Protein AF-A0A661A4P3-F1 (afdb_monomer)

Structure (mmCIF, N/CA/C/O backbone):
data_AF-A0A661A4P3-F1
#
_entry.id   AF-A0A661A4P3-F1
#
loop_
_atom_site.group_PDB
_atom_site.id
_atom_site.type_symbol
_atom_site.label_atom_id
_atom_site.label_alt_id
_atom_site.label_comp_id
_atom_site.label_asym_id
_atom_site.label_entity_id
_atom_site.label_seq_id
_atom_site.pdbx_PDB_ins_code
_atom_site.Cartn_x
_atom_site.Cartn_y
_atom_site.Cartn_z
_atom_site.occupancy
_atom_site.B_iso_or_equiv
_atom_site.auth_seq_id
_atom_site.auth_comp_id
_atom_site.auth_asym_id
_atom_site.auth_atom_id
_atom_site.pdbx_PDB_model_num
ATOM 1 N N . MET A 1 1 ? 0.654 22.090 -1.480 1.00 50.59 1 MET A N 1
ATOM 2 C CA . MET A 1 1 ? -0.252 22.386 -0.350 1.00 50.59 1 MET A CA 1
ATOM 3 C C . MET A 1 1 ? 0.628 22.509 0.884 1.00 50.59 1 MET A C 1
ATOM 5 O O . MET A 1 1 ? 1.514 21.680 1.032 1.00 50.59 1 MET A O 1
ATOM 9 N N . SER A 1 2 ? 0.531 23.585 1.665 1.00 61.75 2 SER A N 1
ATOM 10 C CA . SER A 1 2 ? 1.400 23.771 2.837 1.00 61.75 2 SER A CA 1
ATOM 11 C C . SER A 1 2 ? 0.946 22.852 3.976 1.00 61.75 2 SER A C 1
ATOM 13 O O . SER A 1 2 ? -0.252 22.670 4.164 1.00 61.75 2 SER A O 1
ATOM 15 N N . VAL A 1 3 ? 1.883 22.314 4.765 1.00 56.25 3 VAL A N 1
ATOM 16 C CA . VAL A 1 3 ? 1.600 21.466 5.947 1.00 56.25 3 VAL A CA 1
ATOM 17 C C . VAL A 1 3 ? 0.578 22.121 6.888 1.00 56.25 3 VAL A C 1
ATOM 19 O O . VAL A 1 3 ? -0.266 21.448 7.473 1.00 56.25 3 VAL A O 1
ATOM 22 N N . ALA A 1 4 ? 0.601 23.453 6.973 1.00 60.22 4 ALA A N 1
ATOM 23 C CA . ALA A 1 4 ? -0.368 24.247 7.719 1.00 60.22 4 ALA A CA 1
ATOM 24 C C . ALA A 1 4 ? -1.813 24.094 7.205 1.00 60.22 4 ALA A C 1
ATOM 26 O O . ALA A 1 4 ? -2.737 24.036 8.011 1.00 60.22 4 ALA A O 1
ATOM 27 N N . LEU A 1 5 ? -2.020 23.991 5.888 1.00 65.38 5 LEU A N 1
ATOM 28 C CA . LEU A 1 5 ? -3.342 23.778 5.298 1.00 65.38 5 LEU A CA 1
ATOM 29 C C . LEU A 1 5 ? -3.861 22.372 5.620 1.00 65.38 5 LEU A C 1
ATOM 31 O O . LEU A 1 5 ? -5.019 22.212 5.993 1.00 65.38 5 LEU A O 1
ATOM 35 N N . SER A 1 6 ? -2.988 21.367 5.542 1.00 57.44 6 SER A N 1
ATOM 36 C CA . SER A 1 6 ? -3.322 19.976 5.858 1.00 57.44 6 SER A CA 1
ATOM 37 C C . SER A 1 6 ? -3.652 19.814 7.345 1.00 57.44 6 SER A C 1
ATOM 39 O O . SER A 1 6 ? -4.645 19.173 7.673 1.00 57.44 6 SER A O 1
ATOM 41 N N . LEU A 1 7 ? -2.912 20.485 8.241 1.00 62.38 7 LEU A N 1
ATOM 42 C CA . LEU A 1 7 ? -3.216 20.558 9.678 1.00 62.38 7 LEU A CA 1
ATOM 43 C C . LEU A 1 7 ? -4.512 21.325 9.981 1.00 62.38 7 LEU A C 1
ATOM 45 O O . LEU A 1 7 ? -5.270 20.908 10.853 1.00 62.38 7 LEU A O 1
ATOM 49 N N . ALA A 1 8 ? -4.798 22.415 9.267 1.00 70.56 8 ALA A N 1
ATOM 50 C CA . ALA A 1 8 ? -6.036 23.175 9.440 1.00 70.56 8 ALA A CA 1
ATOM 51 C C . ALA A 1 8 ? -7.266 22.370 8.994 1.00 70.56 8 ALA A C 1
ATOM 53 O O . ALA A 1 8 ? -8.279 22.358 9.690 1.00 70.56 8 ALA A O 1
ATOM 54 N N . ILE A 1 9 ? -7.162 21.643 7.877 1.00 72.31 9 ILE A N 1
ATOM 55 C CA . ILE A 1 9 ? -8.195 20.701 7.428 1.00 72.31 9 ILE A CA 1
ATOM 56 C C . ILE A 1 9 ? -8.364 19.586 8.466 1.00 72.31 9 ILE A C 1
ATOM 58 O O . ILE A 1 9 ? -9.491 19.255 8.825 1.00 72.31 9 ILE A O 1
ATOM 62 N N . LEU A 1 10 ? -7.258 19.062 9.005 1.00 63.12 10 LEU A N 1
ATOM 63 C CA . LEU A 1 10 ? -7.265 18.067 10.077 1.00 63.12 10 LEU A CA 1
ATOM 64 C C . LEU A 1 10 ? -8.065 18.547 11.295 1.00 63.12 10 LEU A C 1
ATOM 66 O O . LEU A 1 10 ? -8.910 17.821 11.811 1.00 63.12 10 LEU A O 1
ATOM 70 N N . LEU A 1 11 ? -7.799 19.781 11.730 1.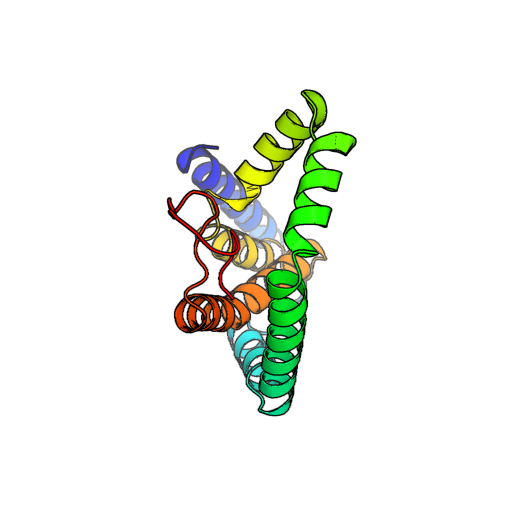00 73.56 11 LEU A N 1
ATOM 71 C CA . LEU A 1 11 ? -8.396 20.399 12.910 1.00 73.56 11 LEU A CA 1
ATOM 72 C C . LEU A 1 11 ? -9.877 20.743 12.687 1.00 73.56 11 LEU A C 1
ATOM 74 O O . LEU A 1 11 ? -10.705 20.580 13.579 1.00 73.56 11 LEU A O 1
ATOM 78 N N . LEU A 1 12 ? -10.240 21.156 11.472 1.00 76.88 12 LEU A N 1
ATOM 79 C CA . LEU A 1 12 ? -11.632 21.382 11.087 1.00 76.88 12 LEU A CA 1
ATOM 80 C C . LEU A 1 12 ? -12.435 20.070 11.085 1.00 76.88 12 LEU A C 1
ATOM 82 O O . LEU A 1 12 ? -13.556 20.024 11.594 1.00 76.88 12 LEU A O 1
ATOM 86 N N . VAL A 1 13 ? -11.854 18.995 10.542 1.00 69.19 13 VAL A N 1
ATOM 87 C CA . VAL A 1 13 ? -12.478 17.666 10.500 1.00 69.19 13 VAL A CA 1
ATOM 88 C C . VAL A 1 13 ? -12.662 17.113 11.912 1.00 69.19 13 VAL A C 1
ATOM 90 O O . VAL A 1 13 ? -13.747 16.628 12.225 1.00 69.19 13 VAL A O 1
ATOM 93 N N . THR A 1 14 ? -11.668 17.229 12.798 1.00 66.94 14 THR A N 1
ATOM 94 C CA . THR A 1 14 ? -11.802 16.755 14.187 1.00 66.94 14 THR A CA 1
ATOM 95 C C . THR A 1 14 ? -12.874 17.518 14.969 1.00 66.94 14 THR A C 1
ATOM 97 O O . THR A 1 14 ? -13.640 16.890 15.701 1.00 66.94 14 THR A O 1
ATOM 100 N N . LEU A 1 15 ? -12.999 18.836 14.777 1.00 74.25 15 LEU A N 1
ATOM 101 C CA . LEU A 1 15 ? -14.047 19.643 15.417 1.00 74.25 15 LEU A CA 1
ATOM 102 C C . LEU A 1 15 ? -15.458 19.303 14.909 1.00 74.25 15 LEU A C 1
ATOM 104 O O . LEU A 1 15 ? -16.389 19.179 15.708 1.00 74.25 15 LEU A O 1
ATOM 108 N N . LEU A 1 16 ? -15.627 19.105 13.596 1.00 67.81 16 LEU A N 1
ATOM 109 C CA . LEU A 1 16 ? -16.903 18.682 13.002 1.00 67.81 16 LEU A CA 1
ATOM 110 C C . LEU A 1 16 ? -17.360 17.321 13.545 1.00 67.81 16 LEU A C 1
ATOM 112 O O . LEU A 1 16 ? -18.534 17.133 13.867 1.00 67.81 16 LEU A O 1
ATOM 116 N N . VAL A 1 17 ? -16.420 16.393 13.702 1.00 62.97 17 VAL A N 1
ATOM 117 C CA . VAL A 1 17 ? -16.656 15.044 14.233 1.00 62.97 17 VAL A CA 1
ATOM 118 C C . VAL A 1 17 ? -17.056 15.072 15.699 1.00 62.97 17 VAL A C 1
ATOM 120 O O . VAL A 1 17 ? -17.986 14.363 16.083 1.00 62.97 17 VAL A O 1
ATOM 123 N N . ASP A 1 18 ? -16.389 15.884 16.523 1.00 67.38 18 ASP A N 1
ATOM 124 C CA . ASP A 1 18 ? -16.753 16.035 17.934 1.00 67.38 18 ASP A CA 1
ATOM 125 C C . ASP A 1 18 ? -18.187 16.581 18.069 1.00 67.38 18 ASP A C 1
ATOM 127 O O . ASP A 1 18 ? -18.984 16.101 18.880 1.00 67.38 18 ASP A O 1
ATOM 131 N N . GLY A 1 19 ? -18.570 17.503 17.178 1.00 67.62 19 GLY A N 1
ATOM 132 C CA . GLY A 1 19 ? -19.945 17.986 17.049 1.00 67.62 19 GLY A CA 1
ATOM 133 C C . GLY A 1 19 ? -20.950 16.899 16.642 1.00 67.62 19 GLY A C 1
ATOM 134 O O . GLY A 1 19 ? -22.042 16.829 17.209 1.00 67.62 19 GLY A O 1
ATOM 135 N N . MET A 1 20 ? -20.596 16.022 15.697 1.00 63.66 20 MET A N 1
ATOM 136 C CA . MET A 1 20 ? -21.455 14.910 15.259 1.00 63.66 20 MET A CA 1
ATOM 137 C C . MET A 1 20 ? -21.582 13.803 16.316 1.00 63.66 20 MET A C 1
ATOM 139 O O . MET A 1 20 ? -22.674 13.267 16.515 1.00 63.66 20 MET A O 1
ATOM 143 N N . ARG A 1 21 ? -20.505 13.495 17.051 1.00 62.34 21 ARG A N 1
ATOM 144 C CA . ARG A 1 21 ? -20.521 12.537 18.170 1.00 62.34 21 ARG A CA 1
ATOM 145 C C . ARG A 1 21 ? -21.445 12.982 19.295 1.00 62.34 21 ARG A C 1
ATOM 147 O O . ARG A 1 21 ? -22.233 12.173 19.779 1.00 62.34 21 ARG A O 1
ATOM 154 N N . LYS A 1 22 ? -21.408 14.269 19.657 1.00 64.06 22 LYS A N 1
ATOM 155 C CA . LYS A 1 22 ? -22.311 14.856 20.664 1.00 64.06 22 LYS A CA 1
ATOM 156 C C . LYS A 1 22 ? -23.791 14.758 20.275 1.00 64.06 22 LYS A C 1
ATOM 158 O O . LYS A 1 22 ? -24.646 14.814 21.150 1.00 64.06 22 LYS A O 1
ATOM 163 N N . ARG A 1 23 ? -24.104 14.560 18.987 1.00 65.06 23 ARG A N 1
ATOM 164 C CA . ARG A 1 23 ? -25.471 14.363 18.471 1.00 65.06 23 ARG A CA 1
ATOM 165 C C . ARG A 1 23 ? -25.941 12.900 18.456 1.00 65.06 23 ARG A C 1
ATOM 167 O O . ARG A 1 23 ? -27.011 12.626 17.926 1.00 65.06 23 ARG A O 1
ATOM 174 N N . GLY A 1 24 ? -25.171 11.955 19.003 1.00 56.62 24 GLY A N 1
ATOM 175 C CA . GLY A 1 24 ? -25.598 10.556 19.159 1.00 56.62 24 GLY A CA 1
ATOM 176 C C . GLY A 1 24 ? -25.648 9.728 17.865 1.00 56.62 24 GLY A C 1
ATOM 177 O O . GLY A 1 24 ? -26.075 8.580 17.891 1.00 56.62 24 GLY A O 1
ATOM 178 N N . GLN A 1 25 ? -25.178 10.265 16.735 1.00 57.59 25 GLN A N 1
ATOM 179 C CA . GLN A 1 25 ? -25.151 9.585 15.434 1.00 57.59 25 GLN A CA 1
ATOM 180 C C . GLN A 1 25 ? -23.837 8.818 15.212 1.00 57.59 25 GLN A C 1
ATOM 182 O O . GLN A 1 25 ? -23.168 9.043 14.210 1.00 57.59 25 GLN A O 1
ATOM 187 N N . SER A 1 26 ? -23.406 7.956 16.140 1.00 56.19 26 SER A N 1
ATOM 188 C CA . SER A 1 26 ? -22.194 7.147 15.912 1.00 56.19 26 SER A CA 1
ATOM 189 C C . SER A 1 26 ? -22.561 5.810 15.265 1.00 56.19 26 SER A C 1
ATOM 191 O O . SER A 1 26 ? -23.138 4.959 15.944 1.00 56.19 26 SER A O 1
ATOM 193 N N . PRO A 1 27 ? -22.243 5.582 13.977 1.00 58.09 27 PRO A N 1
ATOM 194 C CA . PRO A 1 27 ? -22.418 4.272 13.368 1.00 58.09 27 PRO A CA 1
ATOM 195 C C . PRO A 1 27 ? -21.467 3.269 14.032 1.00 58.09 27 PRO A C 1
ATOM 197 O O . PRO A 1 27 ? -20.403 3.642 14.536 1.00 58.09 27 PRO A O 1
ATOM 200 N N . ALA A 1 28 ? -21.841 1.987 14.027 1.00 64.69 28 ALA A N 1
ATOM 201 C CA . ALA A 1 28 ? -21.032 0.926 14.620 1.00 64.69 28 ALA A CA 1
ATOM 202 C C . ALA A 1 28 ? -19.597 0.955 14.064 1.00 64.69 28 ALA A C 1
ATOM 204 O O . ALA A 1 28 ? -19.373 0.924 12.848 1.00 64.69 28 ALA A O 1
ATOM 205 N N . ARG A 1 29 ? -18.616 1.041 14.967 1.00 67.12 29 ARG A N 1
ATOM 206 C CA . ARG A 1 29 ? -17.200 1.057 14.600 1.00 67.12 29 ARG A CA 1
ATOM 207 C C . ARG A 1 29 ? -16.806 -0.327 14.084 1.00 67.12 29 ARG A C 1
ATOM 209 O O . ARG A 1 29 ? -17.210 -1.339 14.646 1.00 67.12 29 ARG A O 1
ATOM 216 N N . GLY A 1 30 ? -16.052 -0.363 12.986 1.00 69.75 30 GLY A N 1
ATOM 217 C CA . GLY A 1 30 ? -15.508 -1.619 12.470 1.00 69.75 30 GLY A CA 1
ATOM 218 C C . GLY A 1 30 ? -14.389 -2.181 13.360 1.00 69.75 30 GLY A C 1
ATOM 219 O O . GLY A 1 30 ? -14.127 -1.626 14.427 1.00 69.75 30 GLY A O 1
ATOM 220 N N . PRO A 1 31 ? -13.716 -3.258 12.914 1.00 73.94 31 PRO A N 1
ATOM 221 C CA . PRO A 1 31 ? -12.640 -3.905 13.665 1.00 73.94 31 PRO A CA 1
ATOM 222 C C . PRO A 1 31 ? -11.539 -2.924 14.066 1.00 73.94 31 PRO A C 1
ATOM 224 O O . PRO A 1 31 ? -11.299 -1.942 13.352 1.00 73.94 31 PRO A O 1
ATOM 227 N N . ASP A 1 32 ? -10.856 -3.222 15.171 1.00 79.94 32 ASP A N 1
ATOM 228 C CA . ASP A 1 32 ? -9.717 -2.431 15.622 1.00 79.94 32 ASP A CA 1
ATOM 229 C C . ASP A 1 32 ? -8.644 -2.358 14.509 1.00 79.94 32 ASP A C 1
ATOM 231 O O . ASP A 1 32 ? -8.298 -3.389 13.911 1.00 79.94 32 ASP A O 1
ATOM 235 N N . PRO A 1 33 ? -8.115 -1.161 14.187 1.00 76.75 33 PRO A N 1
ATOM 236 C CA . PRO A 1 33 ? -7.066 -1.000 13.183 1.00 76.75 33 PRO A CA 1
ATOM 237 C C . PRO A 1 33 ? -5.833 -1.888 13.419 1.00 76.75 33 PRO A C 1
ATOM 239 O O . PRO A 1 33 ? -5.229 -2.349 12.448 1.00 76.75 33 PRO A O 1
ATOM 242 N N . ILE A 1 34 ? -5.465 -2.158 14.675 1.00 81.56 34 ILE A N 1
ATOM 243 C CA . ILE A 1 34 ? -4.313 -2.990 15.051 1.00 81.56 34 ILE A CA 1
ATOM 244 C C . ILE A 1 34 ? -4.568 -4.465 14.739 1.00 81.56 34 ILE A C 1
ATOM 246 O O . ILE A 1 34 ? -3.709 -5.137 14.155 1.00 81.56 34 ILE A O 1
ATOM 250 N N . ASP A 1 35 ? -5.761 -4.963 15.055 1.00 86.81 35 ASP A N 1
ATOM 251 C CA . ASP A 1 35 ? -6.166 -6.328 14.711 1.00 86.81 35 ASP A CA 1
ATOM 252 C C . ASP A 1 35 ? -6.178 -6.513 13.195 1.00 86.81 35 ASP A C 1
ATOM 254 O O . ASP A 1 35 ? -5.692 -7.519 12.665 1.00 86.81 35 ASP A O 1
ATOM 258 N N . GLN A 1 36 ? -6.670 -5.503 12.473 1.00 86.06 36 GLN A N 1
ATOM 259 C CA . GLN A 1 36 ? -6.712 -5.529 11.020 1.00 86.06 36 GLN A CA 1
ATOM 260 C C . GLN A 1 36 ? -5.309 -5.494 10.397 1.00 86.06 36 GLN A C 1
ATOM 262 O O . GLN A 1 36 ? -5.055 -6.233 9.440 1.00 86.06 36 GLN A O 1
ATOM 267 N N . ILE A 1 37 ? -4.381 -4.702 10.946 1.00 88.12 37 ILE A N 1
ATOM 268 C CA . ILE A 1 37 ? -2.964 -4.698 10.547 1.00 88.12 37 ILE A CA 1
ATOM 269 C C . ILE A 1 37 ? -2.339 -6.062 10.788 1.00 88.12 37 ILE A C 1
ATOM 271 O O . ILE A 1 37 ? -1.687 -6.597 9.895 1.00 88.12 37 ILE A O 1
ATOM 275 N N . THR A 1 38 ? -2.572 -6.657 11.953 1.00 89.94 38 THR A N 1
ATOM 276 C CA . THR A 1 38 ? -1.980 -7.946 12.318 1.00 89.94 38 THR A CA 1
ATOM 277 C C . THR A 1 38 ? -2.507 -9.066 11.423 1.00 89.94 38 THR A C 1
ATOM 279 O O . THR A 1 38 ? -1.728 -9.851 10.877 1.00 89.94 38 THR A O 1
ATOM 282 N N . ALA A 1 39 ? -3.823 -9.127 11.205 1.00 90.38 39 ALA A N 1
ATOM 283 C CA . ALA A 1 39 ? -4.445 -10.101 10.313 1.00 90.38 39 ALA A CA 1
ATOM 284 C C . ALA A 1 39 ? -3.967 -9.936 8.862 1.00 90.38 39 ALA A C 1
ATOM 286 O O . ALA A 1 39 ? -3.660 -10.924 8.190 1.00 90.38 39 ALA A O 1
ATOM 287 N N . THR A 1 40 ? -3.863 -8.695 8.382 1.00 90.19 40 THR A N 1
ATOM 288 C CA . THR A 1 40 ? -3.380 -8.394 7.026 1.00 90.19 40 THR A CA 1
ATOM 289 C C . THR A 1 40 ? -1.896 -8.718 6.888 1.00 90.19 40 THR A C 1
ATOM 291 O O . THR A 1 40 ? -1.503 -9.361 5.920 1.00 90.19 40 THR A O 1
ATOM 294 N N . GLY A 1 41 ? -1.086 -8.379 7.889 1.00 88.94 41 GLY A N 1
ATOM 295 C CA . GLY A 1 41 ? 0.330 -8.716 7.960 1.00 88.94 41 GLY A CA 1
ATOM 296 C C . GLY A 1 41 ? 0.551 -10.224 7.887 1.00 88.94 41 GLY A C 1
ATOM 297 O O . GLY A 1 41 ? 1.277 -10.688 7.016 1.00 88.94 41 GLY A O 1
ATOM 298 N N . ARG A 1 42 ? -0.150 -11.020 8.703 1.00 91.56 42 ARG A N 1
ATOM 299 C CA . ARG A 1 42 ? -0.051 -12.493 8.655 1.00 91.56 42 ARG A CA 1
ATOM 300 C C . ARG A 1 42 ? -0.384 -13.074 7.277 1.00 91.56 42 ARG A C 1
ATOM 302 O O . ARG A 1 42 ? 0.176 -14.095 6.894 1.00 91.56 42 ARG A O 1
ATOM 309 N N . ARG A 1 43 ? -1.285 -12.434 6.524 1.00 90.56 43 ARG A N 1
ATOM 310 C CA . ARG A 1 43 ? -1.624 -12.835 5.147 1.00 90.56 43 ARG A CA 1
ATOM 311 C C . ARG A 1 43 ? -0.585 -12.368 4.131 1.00 90.56 43 ARG A C 1
ATOM 313 O O . ARG A 1 43 ? -0.331 -13.085 3.165 1.00 90.56 43 ARG A O 1
ATOM 320 N N . LEU A 1 44 ? -0.008 -11.184 4.327 1.00 90.31 44 LEU A N 1
ATOM 321 C CA . LEU A 1 44 ? 0.968 -10.578 3.426 1.00 90.31 44 LEU A CA 1
ATOM 322 C C . LEU A 1 44 ? 2.339 -11.251 3.553 1.00 90.31 44 LEU A C 1
ATOM 324 O O . LEU A 1 44 ? 2.875 -11.715 2.547 1.00 90.31 44 LEU A O 1
ATOM 328 N N . TYR A 1 45 ? 2.851 -11.376 4.779 1.00 90.88 45 TYR A N 1
ATOM 329 C CA . TYR A 1 45 ? 4.162 -11.933 5.125 1.00 90.88 45 TYR A CA 1
ATOM 330 C C . TYR A 1 45 ? 4.159 -13.466 5.092 1.00 90.88 45 TYR A C 1
ATOM 332 O O . TYR A 1 45 ? 4.372 -14.143 6.095 1.00 90.88 45 TYR A O 1
ATOM 340 N N . THR A 1 46 ? 3.903 -14.031 3.913 1.00 94.69 46 THR A N 1
ATOM 341 C CA . THR A 1 46 ? 3.937 -15.477 3.676 1.00 94.69 46 THR A CA 1
ATOM 342 C C . THR A 1 46 ? 4.974 -15.832 2.621 1.00 94.69 46 THR A C 1
ATOM 344 O O . THR A 1 46 ? 5.204 -15.077 1.673 1.00 94.69 46 THR A O 1
ATOM 347 N N . ARG A 1 47 ? 5.545 -17.040 2.721 1.00 92.75 47 ARG A N 1
ATOM 348 C CA . ARG A 1 47 ? 6.493 -17.567 1.724 1.00 92.75 47 ARG A CA 1
ATOM 349 C C . ARG A 1 47 ? 5.921 -17.520 0.305 1.00 92.75 47 ARG A C 1
ATOM 351 O O . ARG A 1 47 ? 6.628 -17.180 -0.635 1.00 92.75 47 ARG A O 1
ATOM 358 N N . ARG A 1 48 ? 4.627 -17.816 0.148 1.00 94.44 48 ARG A N 1
ATOM 359 C CA . ARG A 1 48 ? 3.948 -17.783 -1.154 1.00 94.44 48 ARG A CA 1
ATOM 360 C C . ARG A 1 48 ? 3.947 -16.381 -1.762 1.00 94.44 48 ARG A C 1
ATOM 362 O O . ARG A 1 48 ? 4.221 -16.250 -2.949 1.00 94.44 48 ARG A O 1
ATOM 369 N N . ASN A 1 49 ? 3.642 -15.347 -0.981 1.00 91.19 49 ASN A N 1
ATOM 370 C CA . ASN A 1 49 ? 3.659 -13.973 -1.486 1.00 91.19 49 ASN A CA 1
ATOM 371 C C . ASN A 1 49 ? 5.079 -13.472 -1.738 1.00 91.19 49 ASN A C 1
ATOM 373 O O . ASN A 1 49 ? 5.289 -12.743 -2.700 1.00 91.19 49 ASN A O 1
ATOM 377 N N . PHE A 1 50 ? 6.055 -13.924 -0.951 1.00 89.88 50 PHE A N 1
ATOM 378 C CA . PHE A 1 50 ? 7.461 -13.636 -1.221 1.00 89.88 50 PHE A CA 1
ATOM 379 C C . PHE A 1 50 ? 7.930 -14.236 -2.555 1.00 89.88 50 PHE A C 1
ATOM 381 O O . PHE A 1 50 ? 8.557 -13.551 -3.353 1.00 89.88 50 PHE A O 1
ATOM 388 N N . ILE A 1 51 ? 7.550 -15.482 -2.857 1.00 93.88 51 ILE A N 1
ATOM 389 C CA . ILE A 1 51 ? 7.837 -16.106 -4.160 1.00 93.88 51 ILE A CA 1
ATOM 390 C C . ILE A 1 51 ? 7.145 -15.345 -5.299 1.00 93.88 51 ILE A C 1
ATOM 392 O O . ILE A 1 51 ? 7.748 -15.146 -6.349 1.00 93.88 51 ILE A O 1
ATOM 396 N N . LYS A 1 52 ? 5.905 -14.874 -5.100 1.00 93.56 52 LYS A N 1
ATOM 397 C CA . LYS A 1 52 ? 5.229 -14.015 -6.087 1.00 93.56 52 LYS A CA 1
ATOM 398 C C . LYS A 1 52 ? 5.983 -12.703 -6.310 1.00 93.56 52 LYS A C 1
ATOM 400 O O . LYS A 1 52 ? 6.121 -12.291 -7.454 1.00 93.56 52 LYS A O 1
ATOM 405 N N . LEU A 1 53 ? 6.473 -12.072 -5.242 1.00 90.81 53 LEU A N 1
ATOM 406 C CA . LEU A 1 53 ? 7.259 -10.841 -5.323 1.00 90.81 53 LEU A CA 1
ATOM 407 C C . LEU A 1 53 ? 8.575 -11.068 -6.077 1.00 90.81 53 LEU A C 1
ATOM 409 O O . LEU A 1 53 ? 8.904 -10.289 -6.968 1.00 90.81 53 LEU A O 1
ATOM 413 N N . LEU A 1 54 ? 9.283 -12.164 -5.787 1.00 89.81 54 LEU A N 1
ATOM 414 C CA . LEU A 1 54 ? 10.477 -12.574 -6.530 1.00 89.81 54 LEU A CA 1
ATOM 415 C C . LEU A 1 54 ? 10.174 -12.825 -8.007 1.00 89.81 54 LEU A C 1
ATOM 417 O O . LEU A 1 54 ? 10.892 -12.324 -8.862 1.00 89.81 54 LEU A O 1
ATOM 421 N N . GLY A 1 55 ? 9.102 -13.558 -8.316 1.00 92.94 55 GLY A N 1
ATOM 422 C CA . GLY A 1 55 ? 8.693 -13.822 -9.696 1.00 92.94 55 GLY A CA 1
ATOM 423 C C . GLY A 1 55 ? 8.339 -12.543 -10.458 1.00 92.94 55 GLY A C 1
ATOM 424 O O . GLY A 1 55 ? 8.793 -12.355 -11.582 1.00 92.94 55 GLY A O 1
ATOM 425 N N . ALA A 1 56 ? 7.592 -11.630 -9.828 1.00 89.56 56 ALA A N 1
ATOM 426 C CA . ALA A 1 56 ? 7.285 -10.318 -10.394 1.00 89.56 56 ALA A CA 1
ATOM 427 C C . ALA A 1 56 ? 8.557 -9.490 -10.629 1.00 89.56 56 ALA A C 1
ATOM 429 O O . ALA A 1 56 ? 8.694 -8.855 -11.670 1.00 89.56 56 ALA A O 1
ATOM 430 N N . THR A 1 57 ? 9.504 -9.548 -9.692 1.00 87.88 57 THR A N 1
ATOM 431 C CA . THR A 1 57 ? 10.794 -8.860 -9.807 1.00 87.88 57 THR A CA 1
ATOM 432 C C . THR A 1 57 ? 11.620 -9.439 -10.947 1.00 87.88 57 THR A C 1
ATOM 434 O O . THR A 1 57 ? 12.082 -8.679 -11.780 1.00 87.88 57 THR A O 1
ATOM 437 N N . ALA A 1 58 ? 11.735 -10.765 -11.061 1.00 86.94 58 ALA A N 1
ATOM 438 C CA . ALA A 1 58 ? 12.444 -11.408 -12.165 1.00 86.94 58 ALA A CA 1
ATOM 439 C C . ALA A 1 58 ? 11.833 -11.039 -13.527 1.00 86.94 58 ALA A C 1
ATOM 441 O O . ALA A 1 58 ? 12.562 -10.722 -14.464 1.00 86.94 58 ALA A O 1
ATOM 442 N N . GLY A 1 59 ? 10.499 -11.016 -13.627 1.00 86.88 59 GLY A N 1
ATOM 443 C CA . GLY A 1 59 ? 9.803 -10.548 -14.827 1.00 86.88 59 GLY A CA 1
ATOM 444 C C . GLY A 1 59 ? 10.116 -9.086 -15.153 1.00 86.88 59 GLY A C 1
ATOM 445 O O . GLY A 1 59 ? 10.459 -8.774 -16.292 1.00 86.88 59 GLY A O 1
ATOM 446 N N . ALA A 1 60 ? 10.069 -8.204 -14.151 1.00 82.94 60 ALA A N 1
ATOM 447 C CA . ALA A 1 60 ? 10.445 -6.802 -14.312 1.00 82.94 60 ALA A CA 1
ATOM 448 C C . ALA A 1 60 ? 11.916 -6.652 -14.733 1.00 82.94 60 ALA A C 1
ATOM 450 O O . ALA A 1 60 ? 12.202 -5.915 -15.667 1.00 82.94 60 ALA A O 1
ATOM 451 N N . SER A 1 61 ? 12.839 -7.411 -14.135 1.00 79.56 61 SER A N 1
ATOM 452 C CA . SER A 1 61 ? 14.258 -7.416 -14.504 1.00 79.56 61 SER A CA 1
ATOM 453 C C . SER A 1 61 ? 14.475 -7.816 -15.961 1.00 79.56 61 SER A C 1
ATOM 455 O O . SER A 1 61 ? 15.288 -7.191 -16.633 1.00 79.56 61 SER A O 1
ATOM 457 N N . VAL A 1 62 ? 13.744 -8.813 -16.475 1.00 83.00 62 VAL A N 1
ATOM 458 C CA . VAL A 1 62 ? 13.813 -9.202 -17.895 1.00 83.00 62 VAL A CA 1
ATOM 459 C C . VAL A 1 62 ? 13.314 -8.069 -18.795 1.00 83.00 62 VAL A C 1
ATOM 461 O O . VAL A 1 62 ? 13.977 -7.740 -19.777 1.00 83.00 62 VAL A O 1
ATOM 464 N N . ILE A 1 63 ? 12.192 -7.432 -18.445 1.00 80.50 63 ILE A N 1
ATOM 465 C CA . ILE A 1 63 ? 11.639 -6.286 -19.186 1.00 80.50 63 ILE A CA 1
ATOM 466 C C . ILE A 1 63 ? 12.647 -5.132 -19.216 1.00 80.50 63 ILE A C 1
ATOM 468 O O . ILE A 1 63 ? 12.975 -4.631 -20.292 1.00 80.50 63 ILE A O 1
ATOM 472 N N . THR A 1 64 ? 13.199 -4.763 -18.062 1.00 76.12 64 THR A N 1
ATOM 473 C CA . THR A 1 64 ? 14.201 -3.701 -17.942 1.00 76.12 64 THR A CA 1
ATOM 474 C C . THR A 1 64 ? 15.485 -4.038 -18.703 1.00 76.12 64 THR A C 1
ATOM 476 O O . THR A 1 64 ? 16.004 -3.193 -19.428 1.00 76.12 64 THR A O 1
ATOM 479 N N . TYR A 1 65 ? 15.985 -5.272 -18.599 1.00 75.75 65 TYR A N 1
ATOM 480 C CA . TYR A 1 65 ? 17.202 -5.703 -19.29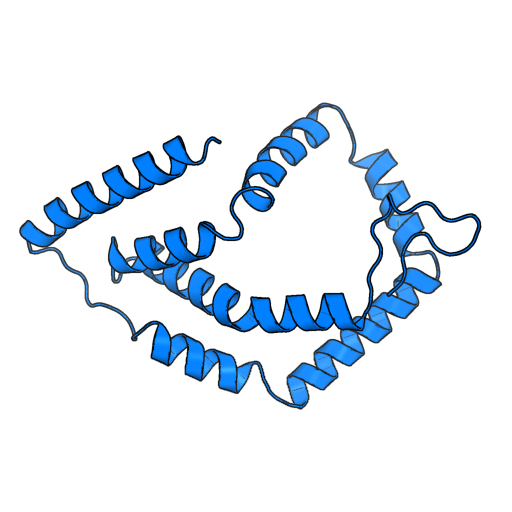4 1.00 75.75 65 TYR A CA 1
ATOM 481 C C . TYR A 1 65 ? 17.023 -5.762 -20.816 1.00 75.75 65 TYR A C 1
ATOM 483 O O . TYR A 1 65 ? 17.948 -5.448 -21.557 1.00 75.75 65 TYR A O 1
ATOM 491 N N . SER A 1 66 ? 15.826 -6.115 -21.293 1.00 80.06 66 SER A N 1
ATOM 492 C CA . SER A 1 66 ? 15.508 -6.176 -22.727 1.00 80.06 66 SER A CA 1
ATOM 493 C C . SER A 1 66 ? 15.381 -4.807 -23.408 1.00 80.06 66 SER A C 1
ATOM 495 O O . SER A 1 66 ? 15.199 -4.751 -24.620 1.00 80.06 66 SER A O 1
ATOM 497 N N . GLY A 1 67 ? 15.430 -3.705 -22.649 1.00 71.19 67 GLY A N 1
ATOM 498 C CA . GLY A 1 67 ? 15.193 -2.355 -23.169 1.00 71.19 67 GLY A CA 1
ATOM 499 C C . GLY A 1 67 ? 13.719 -2.044 -23.462 1.00 71.19 67 GLY A C 1
ATOM 500 O O . GLY A 1 67 ? 13.405 -0.922 -23.849 1.00 71.19 67 GLY A O 1
ATOM 501 N N . LEU A 1 68 ? 12.799 -2.989 -23.229 1.00 75.56 68 LEU A N 1
ATOM 502 C CA . LEU A 1 68 ? 11.358 -2.781 -23.409 1.00 75.56 68 LEU A CA 1
ATOM 503 C C . LEU A 1 68 ? 10.817 -1.666 -22.500 1.00 75.56 68 LEU A C 1
ATOM 505 O O . LEU A 1 68 ? 9.922 -0.927 -22.902 1.00 75.56 68 LEU A O 1
ATOM 509 N N . ASP A 1 69 ? 11.380 -1.519 -21.300 1.00 72.06 69 ASP A N 1
ATOM 510 C CA . ASP A 1 69 ? 11.049 -0.417 -20.388 1.00 72.06 69 ASP A CA 1
ATOM 511 C C . ASP A 1 69 ? 11.428 0.956 -20.978 1.00 72.06 69 ASP A C 1
ATOM 513 O O . ASP A 1 69 ? 10.659 1.911 -20.877 1.00 72.06 69 ASP A O 1
ATOM 517 N N . GLU A 1 70 ? 12.559 1.045 -21.688 1.00 71.31 70 GLU A N 1
ATOM 518 C CA . GLU A 1 70 ? 12.969 2.275 -22.380 1.00 71.31 70 GLU A CA 1
ATOM 519 C C . GLU A 1 70 ? 12.059 2.552 -23.585 1.00 71.31 70 GLU A C 1
ATOM 521 O O . GLU A 1 70 ? 11.568 3.667 -23.730 1.00 71.31 70 GLU A O 1
ATOM 526 N N . ALA A 1 71 ? 11.732 1.532 -24.385 1.00 73.88 71 ALA A N 1
ATOM 527 C CA . ALA A 1 71 ? 10.820 1.678 -25.524 1.00 73.88 71 ALA A CA 1
ATOM 528 C C . ALA A 1 71 ? 9.412 2.140 -25.094 1.00 73.88 71 ALA A C 1
ATOM 530 O O . ALA A 1 71 ? 8.791 2.981 -25.747 1.00 73.88 71 ALA A O 1
ATOM 531 N N . LEU A 1 72 ? 8.903 1.629 -23.967 1.00 74.31 72 LEU A N 1
ATOM 532 C CA . LEU A 1 72 ? 7.646 2.095 -23.375 1.00 74.31 72 LEU A CA 1
ATOM 533 C C . LEU A 1 72 ? 7.761 3.522 -22.832 1.00 74.31 72 LEU A C 1
ATOM 535 O O . LEU A 1 72 ? 6.817 4.306 -22.965 1.00 74.31 72 LEU A O 1
ATOM 539 N N . HIS A 1 73 ? 8.900 3.872 -22.233 1.00 73.00 73 HIS A N 1
ATOM 540 C CA . HIS A 1 73 ? 9.160 5.225 -21.757 1.00 73.00 73 HIS A CA 1
ATOM 541 C C . HIS A 1 73 ? 9.177 6.239 -22.908 1.00 73.00 73 HIS A C 1
ATOM 543 O O . HIS A 1 73 ? 8.551 7.295 -22.796 1.00 73.00 73 HIS A O 1
ATOM 549 N N . GLU A 1 74 ? 9.841 5.909 -24.016 1.00 78.25 74 GLU A N 1
ATOM 550 C CA . GLU A 1 74 ? 9.887 6.716 -25.237 1.00 78.25 74 GLU A CA 1
ATOM 551 C C . GLU A 1 74 ? 8.494 6.876 -25.848 1.00 78.25 74 GLU A C 1
ATOM 553 O O . GLU A 1 74 ? 8.051 8.003 -26.062 1.00 78.25 74 GLU A O 1
ATOM 558 N N . LEU A 1 75 ? 7.737 5.782 -25.998 1.00 78.19 75 LEU A N 1
ATOM 559 C CA . LEU A 1 75 ? 6.356 5.830 -26.487 1.00 78.19 75 LEU A CA 1
ATOM 560 C C . LEU A 1 75 ? 5.467 6.727 -25.611 1.00 78.19 75 LEU A C 1
ATOM 562 O O . LEU A 1 75 ? 4.706 7.551 -26.121 1.00 78.19 75 LEU A O 1
ATOM 566 N N . HIS A 1 76 ? 5.565 6.593 -24.285 1.00 75.44 76 HIS A N 1
ATOM 567 C CA . HIS A 1 76 ? 4.807 7.427 -23.355 1.00 75.44 76 HIS A CA 1
ATOM 568 C C . HIS A 1 76 ? 5.231 8.898 -23.438 1.00 75.44 76 HIS A C 1
ATOM 570 O O . HIS A 1 76 ? 4.390 9.799 -23.397 1.00 75.44 76 HIS A O 1
ATOM 576 N N . ARG A 1 77 ? 6.532 9.168 -23.572 1.00 76.88 77 ARG A N 1
ATOM 577 C CA . ARG A 1 77 ? 7.047 10.527 -23.739 1.00 76.88 77 ARG A CA 1
ATOM 578 C C . ARG A 1 77 ? 6.550 11.151 -25.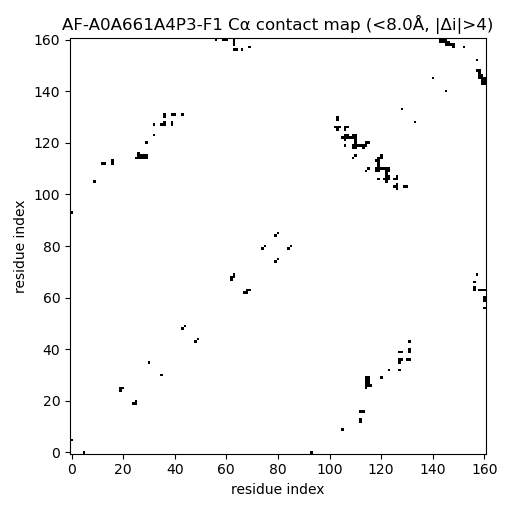039 1.00 76.88 77 ARG A C 1
ATOM 580 O O . ARG A 1 77 ? 6.139 12.302 -25.021 1.00 76.88 77 ARG A O 1
ATOM 587 N N . ASP A 1 78 ? 6.547 10.405 -26.128 1.00 79.94 78 ASP A N 1
ATOM 588 C CA . ASP A 1 78 ? 6.287 10.974 -27.444 1.00 79.94 78 ASP A CA 1
ATOM 589 C C . ASP A 1 78 ? 4.780 11.065 -27.753 1.00 79.94 78 ASP A C 1
ATOM 591 O O . ASP A 1 78 ? 4.361 11.974 -28.467 1.00 79.94 78 ASP A O 1
ATOM 595 N N . GLN A 1 79 ? 3.940 10.191 -27.175 1.00 76.69 79 GLN A N 1
ATOM 596 C CA . GLN A 1 79 ? 2.483 10.207 -27.398 1.00 76.69 79 GLN A CA 1
ATOM 597 C C . GLN A 1 79 ? 1.662 10.840 -26.267 1.00 76.69 79 GLN A C 1
ATOM 599 O O . GLN A 1 79 ? 0.568 11.344 -26.519 1.00 76.69 79 GLN A O 1
ATOM 604 N N . VAL A 1 80 ? 2.139 10.803 -25.016 1.00 72.62 80 VAL A N 1
ATOM 605 C CA . VAL A 1 80 ? 1.332 11.195 -23.843 1.00 72.62 80 VAL A CA 1
ATOM 606 C C . VAL A 1 80 ? 1.834 12.481 -23.187 1.00 72.62 80 VAL A C 1
ATOM 608 O O . VAL A 1 80 ? 1.030 13.214 -22.597 1.00 72.62 80 VAL A O 1
ATOM 611 N N . ARG A 1 81 ? 3.127 12.826 -23.280 1.00 63.53 81 ARG A N 1
ATOM 612 C CA . ARG A 1 81 ? 3.612 14.106 -22.736 1.00 63.53 81 ARG A CA 1
ATOM 613 C C . ARG A 1 81 ? 3.252 15.274 -23.648 1.00 63.53 81 ARG A C 1
ATOM 615 O O . ARG A 1 81 ? 3.670 15.369 -24.790 1.00 63.53 81 ARG A O 1
ATOM 622 N N . GLY A 1 82 ? 2.546 16.230 -23.062 1.00 73.12 82 GLY A N 1
ATOM 623 C CA . GLY A 1 82 ? 2.252 17.536 -23.630 1.00 73.12 82 GLY A CA 1
ATOM 624 C C . GLY A 1 82 ? 1.989 18.537 -22.508 1.00 73.12 82 GLY A C 1
ATOM 625 O O . GLY A 1 82 ? 1.981 18.188 -21.325 1.00 73.12 82 GLY A O 1
ATOM 626 N N . THR A 1 83 ? 1.750 19.800 -22.852 1.00 66.50 83 THR A N 1
ATOM 627 C CA . THR A 1 83 ? 1.569 20.884 -21.869 1.00 66.50 83 THR A CA 1
ATOM 628 C C . THR A 1 83 ? 0.397 20.618 -20.912 1.00 66.50 83 THR A C 1
ATOM 630 O O . THR A 1 83 ? 0.490 20.895 -19.716 1.00 66.50 83 THR A O 1
ATOM 633 N N . GLY A 1 84 ? -0.689 20.014 -21.413 1.00 66.94 84 GLY A N 1
ATOM 634 C CA . GLY A 1 84 ? -1.860 19.633 -20.615 1.00 66.94 84 GLY A CA 1
ATOM 635 C C . GLY A 1 84 ? -1.609 18.446 -19.680 1.00 66.94 84 GLY A C 1
ATOM 636 O O . GLY A 1 84 ? -1.929 18.523 -18.493 1.00 66.94 84 GLY A O 1
ATOM 637 N N . SER A 1 85 ? -0.981 17.373 -20.173 1.00 69.12 85 SER A N 1
ATOM 638 C CA . SER A 1 85 ? -0.695 16.192 -19.349 1.00 69.12 85 SER A CA 1
ATOM 639 C C . SER A 1 85 ? 0.367 16.475 -18.290 1.00 69.12 85 SER A C 1
ATOM 641 O O . SER A 1 85 ? 0.212 16.033 -17.156 1.00 69.12 85 SER A O 1
ATOM 643 N N . ASN A 1 86 ? 1.373 17.304 -18.593 1.00 71.06 86 ASN A N 1
ATOM 644 C CA . ASN A 1 86 ? 2.361 17.744 -17.606 1.00 71.06 86 ASN A CA 1
ATOM 645 C C . ASN A 1 86 ? 1.716 18.539 -16.464 1.00 71.06 86 ASN A C 1
ATOM 647 O O . ASN A 1 86 ? 2.094 18.353 -15.310 1.00 71.06 86 ASN A O 1
ATOM 651 N N . ARG A 1 87 ? 0.714 19.384 -16.745 1.00 71.69 87 ARG A N 1
ATOM 652 C CA . ARG A 1 87 ? -0.005 20.129 -15.699 1.00 71.69 87 ARG A CA 1
ATOM 653 C C . ARG A 1 87 ? -0.822 19.202 -14.799 1.00 71.69 87 ARG A C 1
ATOM 655 O O . ARG A 1 87 ? -0.762 19.339 -13.580 1.00 71.69 87 ARG A O 1
ATOM 662 N N . ILE A 1 88 ? -1.544 18.244 -15.383 1.00 71.44 88 ILE A N 1
ATOM 663 C CA . ILE A 1 88 ? -2.315 17.245 -14.623 1.00 71.44 88 ILE A CA 1
ATOM 664 C C . ILE A 1 88 ? -1.375 16.370 -13.792 1.00 71.44 88 ILE A C 1
ATOM 666 O O . ILE A 1 88 ? -1.608 16.184 -12.600 1.00 71.44 88 ILE A O 1
ATOM 670 N N . ALA A 1 89 ? -0.279 15.897 -14.388 1.00 72.06 89 ALA A N 1
ATOM 671 C CA . ALA A 1 89 ? 0.734 15.115 -13.697 1.00 72.06 89 ALA A CA 1
ATOM 672 C C . ALA A 1 89 ? 1.358 15.904 -12.542 1.00 72.06 89 ALA A C 1
ATOM 674 O O . ALA A 1 89 ? 1.533 15.347 -11.469 1.00 72.06 89 ALA A O 1
ATOM 675 N N . HIS A 1 90 ? 1.637 17.200 -12.708 1.00 70.81 90 HIS A N 1
ATOM 676 C CA . HIS A 1 90 ? 2.206 18.028 -11.642 1.00 70.81 90 HIS A CA 1
ATOM 677 C C . HIS A 1 90 ? 1.240 18.220 -10.463 1.00 70.81 90 HIS A C 1
ATOM 679 O O . HIS A 1 90 ? 1.669 18.225 -9.307 1.00 70.81 90 HIS A O 1
ATOM 685 N N . VAL A 1 91 ? -0.063 18.343 -10.735 1.00 69.62 91 VAL A N 1
ATOM 686 C CA . VAL A 1 91 ? -1.100 18.400 -9.693 1.00 69.62 91 VAL A CA 1
ATOM 687 C C . VAL A 1 91 ? -1.235 17.045 -8.998 1.00 69.62 91 VAL A C 1
ATOM 689 O O . VAL A 1 91 ? -1.159 16.978 -7.774 1.00 69.62 91 VAL A O 1
ATOM 692 N N . ALA A 1 92 ? -1.362 15.959 -9.764 1.00 68.00 92 ALA A N 1
ATOM 693 C CA . ALA A 1 92 ? -1.484 14.600 -9.238 1.00 68.00 92 ALA A CA 1
ATOM 694 C C . ALA A 1 92 ? -0.256 14.187 -8.409 1.00 68.00 92 ALA A C 1
ATOM 696 O O . ALA A 1 92 ? -0.386 13.615 -7.330 1.00 68.00 92 ALA A O 1
ATOM 697 N N . LYS A 1 93 ? 0.941 14.546 -8.874 1.00 64.50 93 LYS A N 1
ATOM 698 C CA . LYS A 1 93 ? 2.213 14.300 -8.192 1.00 64.50 93 LYS A CA 1
ATOM 699 C C . LYS A 1 93 ? 2.300 15.037 -6.855 1.00 64.50 93 LYS A C 1
ATOM 701 O O . LYS A 1 93 ? 2.817 14.473 -5.896 1.00 64.50 93 LYS A O 1
ATOM 706 N N . GLY A 1 94 ? 1.708 16.229 -6.746 1.00 61.31 94 GLY A N 1
ATOM 707 C CA . GLY A 1 94 ? 1.580 16.954 -5.478 1.00 61.31 94 GLY A CA 1
ATOM 708 C C . GLY A 1 94 ? 0.776 16.198 -4.412 1.00 61.31 94 GLY A C 1
ATOM 709 O O . GLY A 1 94 ? 1.110 16.283 -3.234 1.00 61.31 94 GLY A O 1
ATOM 710 N N . PHE A 1 95 ? -0.219 15.398 -4.813 1.00 59.22 95 PHE A N 1
ATOM 711 C CA . PHE A 1 95 ? -0.928 14.492 -3.901 1.00 59.22 95 PHE A CA 1
ATOM 712 C C . PHE A 1 95 ? -0.110 13.246 -3.534 1.00 59.22 95 PHE A C 1
ATOM 714 O O . PHE A 1 95 ? -0.472 12.552 -2.596 1.00 59.22 95 PHE A O 1
ATOM 721 N N . GLY A 1 96 ? 0.972 12.935 -4.252 1.00 56.47 96 GLY A N 1
ATOM 722 C CA . GLY A 1 96 ? 1.802 11.754 -4.008 1.00 56.47 96 GLY A CA 1
ATOM 723 C C . GLY A 1 96 ? 3.116 12.032 -3.272 1.00 56.47 96 GLY A C 1
ATOM 724 O O . GLY A 1 96 ? 3.543 11.198 -2.485 1.00 56.47 96 GLY A O 1
ATOM 725 N N . GLU A 1 97 ? 3.775 13.172 -3.507 1.00 61.69 97 GLU A N 1
ATOM 726 C CA . GLU A 1 97 ? 5.154 13.409 -3.040 1.00 61.69 97 GLU A CA 1
ATOM 727 C C . GLU A 1 97 ? 5.274 14.037 -1.650 1.00 61.69 97 GLU A C 1
ATOM 729 O O . GLU A 1 97 ? 6.215 13.722 -0.926 1.00 61.69 97 GLU A O 1
ATOM 734 N N . THR A 1 98 ? 4.371 14.937 -1.257 1.00 53.50 98 THR A N 1
ATOM 735 C CA . THR A 1 98 ? 4.608 15.784 -0.070 1.00 53.50 98 THR A CA 1
ATOM 736 C C . THR A 1 98 ? 4.001 15.221 1.217 1.00 53.50 98 THR A C 1
ATOM 738 O O . THR A 1 98 ? 4.281 15.724 2.299 1.00 53.50 98 THR A O 1
ATOM 741 N N . GLU A 1 99 ? 3.190 14.164 1.128 1.00 57.19 99 GLU A N 1
ATOM 742 C CA . GLU A 1 99 ? 2.334 13.750 2.245 1.00 57.19 99 GLU A CA 1
ATOM 743 C C . GLU A 1 99 ? 2.290 12.238 2.499 1.00 57.19 99 GLU A C 1
ATOM 745 O O . GLU A 1 99 ? 1.442 11.786 3.257 1.00 57.19 99 GLU A O 1
ATOM 750 N N . ILE A 1 100 ? 3.217 11.427 1.964 1.00 58.12 100 ILE A N 1
ATOM 751 C CA . ILE A 1 100 ? 3.261 9.966 2.239 1.00 58.12 100 ILE A CA 1
ATOM 752 C C . ILE A 1 100 ? 3.266 9.665 3.751 1.00 58.12 100 ILE A C 1
ATOM 754 O O . ILE A 1 100 ? 2.709 8.661 4.186 1.00 58.12 100 ILE A O 1
ATOM 758 N N . THR A 1 101 ? 3.839 10.552 4.566 1.00 61.91 101 THR A N 1
ATOM 759 C CA . THR A 1 101 ? 3.807 10.477 6.035 1.00 61.91 101 THR A CA 1
ATOM 760 C C . THR A 1 101 ? 2.502 10.985 6.658 1.00 61.91 101 THR A C 1
ATOM 762 O O . THR A 1 101 ? 2.110 10.495 7.714 1.00 61.91 101 THR A O 1
ATOM 765 N N . ALA A 1 102 ? 1.800 11.927 6.020 1.00 63.47 102 ALA A N 1
ATOM 766 C CA . ALA A 1 102 ? 0.539 12.491 6.505 1.00 63.47 102 ALA A CA 1
ATOM 767 C C . ALA A 1 102 ? -0.690 11.664 6.082 1.00 63.47 102 ALA A C 1
ATOM 769 O O . ALA A 1 102 ? -1.648 11.564 6.844 1.00 63.47 102 ALA A O 1
ATOM 770 N N . PHE A 1 103 ? -0.661 10.998 4.926 1.00 71.75 103 PHE A N 1
ATOM 771 C CA . PHE A 1 103 ? -1.778 10.190 4.426 1.00 71.75 103 PHE A CA 1
ATOM 772 C C . PHE A 1 103 ? -2.203 9.055 5.363 1.00 71.75 103 PHE A C 1
ATOM 774 O O . PHE A 1 103 ? -3.402 8.932 5.599 1.00 71.75 103 PHE A O 1
ATOM 781 N N . PRO A 1 104 ? -1.296 8.265 5.973 1.00 73.12 104 PRO A N 1
ATOM 782 C CA . PRO A 1 104 ? -1.684 7.281 6.980 1.00 73.12 104 PRO A CA 1
ATOM 783 C C . PRO A 1 104 ? -2.456 7.912 8.145 1.00 73.12 104 PRO A C 1
ATOM 785 O O . PRO A 1 104 ? -3.448 7.344 8.599 1.00 73.12 104 PRO A O 1
ATOM 788 N N . LEU A 1 105 ? -2.045 9.108 8.584 1.00 72.69 105 LEU A N 1
ATOM 789 C CA . LEU A 1 105 ? -2.729 9.859 9.637 1.00 72.69 105 LEU A CA 1
ATOM 790 C C . LEU A 1 105 ? -4.112 10.329 9.170 1.00 72.69 105 LEU A C 1
ATOM 792 O O . LEU A 1 105 ? -5.093 10.150 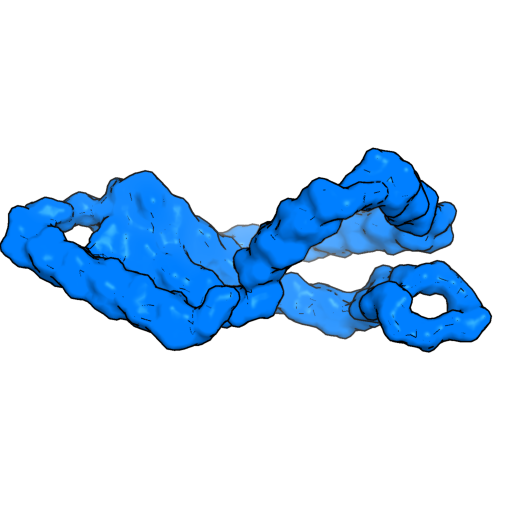9.883 1.00 72.69 105 LEU A O 1
ATOM 796 N N . ILE A 1 106 ? -4.219 10.854 7.950 1.00 74.31 106 ILE A N 1
ATOM 797 C CA . ILE A 1 106 ? -5.494 11.274 7.350 1.00 74.31 106 ILE A CA 1
ATOM 798 C C . ILE A 1 106 ? -6.455 10.083 7.215 1.00 74.31 106 ILE A C 1
ATOM 800 O O . ILE A 1 106 ? -7.640 10.201 7.513 1.00 74.31 106 ILE A O 1
ATOM 804 N N . TYR A 1 107 ? -5.954 8.916 6.819 1.00 81.44 107 TYR A N 1
ATOM 805 C CA . TYR A 1 107 ? -6.745 7.701 6.644 1.00 81.44 107 TYR A CA 1
ATOM 806 C C . TYR A 1 107 ? -7.285 7.141 7.960 1.00 81.44 107 TYR A C 1
ATOM 808 O O . TYR A 1 107 ? -8.460 6.769 8.030 1.00 81.44 107 TYR A O 1
ATOM 816 N N . ILE A 1 108 ? -6.466 7.115 9.017 1.00 78.19 108 ILE A N 1
ATOM 817 C CA . ILE A 1 108 ? -6.945 6.685 10.335 1.00 78.19 108 ILE A CA 1
ATOM 818 C C . ILE A 1 108 ? -7.877 7.723 10.962 1.00 78.19 108 ILE A C 1
ATOM 820 O O . ILE A 1 108 ? -8.849 7.358 11.623 1.00 78.19 108 ILE A O 1
ATOM 824 N N . LEU A 1 109 ? -7.644 9.010 10.695 1.00 77.19 109 LEU A N 1
ATOM 825 C CA . LEU A 1 109 ? -8.557 10.070 11.095 1.00 77.19 109 LEU A CA 1
ATOM 826 C C . LEU A 1 109 ? -9.888 9.964 10.368 1.00 77.19 109 LEU A C 1
ATOM 828 O O . LEU A 1 109 ? -10.901 10.161 11.016 1.00 77.19 109 LEU A O 1
ATOM 832 N N . ALA A 1 110 ? -9.925 9.585 9.089 1.00 75.94 110 ALA A N 1
ATOM 833 C CA . ALA A 1 110 ? -11.174 9.346 8.369 1.00 75.94 110 ALA A CA 1
ATOM 834 C C . ALA A 1 110 ? -11.998 8.201 8.992 1.00 75.94 110 ALA A C 1
ATOM 836 O O . ALA A 1 110 ? -13.213 8.339 9.137 1.00 75.94 110 ALA A O 1
ATOM 837 N N . ASP A 1 111 ? -11.363 7.099 9.414 1.00 80.81 111 ASP A N 1
ATOM 838 C CA . ASP A 1 111 ? -12.047 6.013 10.144 1.00 80.81 111 ASP A CA 1
ATOM 839 C C . ASP A 1 111 ? -12.507 6.445 11.542 1.00 80.81 111 ASP A C 1
ATOM 841 O O . ASP A 1 111 ? -13.606 6.096 11.971 1.00 80.81 111 ASP A O 1
ATOM 845 N N . TRP A 1 112 ? -11.696 7.235 12.250 1.00 77.38 112 TRP A N 1
ATOM 846 C CA . TRP A 1 112 ? -12.047 7.765 13.568 1.00 77.38 112 TRP A CA 1
ATOM 847 C C . TRP A 1 112 ? -13.173 8.808 13.510 1.00 77.38 112 TRP A C 1
ATOM 849 O O . TRP A 1 112 ? -14.043 8.824 14.384 1.00 77.38 112 TRP A O 1
ATOM 859 N N . ALA A 1 113 ? -13.146 9.648 12.475 1.00 74.00 113 ALA A N 1
ATOM 860 C CA . ALA A 1 113 ? -14.067 10.741 12.199 1.00 74.00 113 ALA A CA 1
ATOM 861 C C . ALA A 1 113 ? -15.439 10.249 11.754 1.00 74.00 113 ALA A C 1
ATOM 863 O O . ALA A 1 113 ? -16.471 10.714 12.233 1.00 74.00 113 ALA A O 1
ATOM 864 N N . LEU A 1 114 ? -15.445 9.299 10.822 1.00 77.19 114 LEU A N 1
ATOM 865 C CA . LEU A 1 114 ? -16.645 8.823 10.151 1.00 77.19 114 LEU A CA 1
ATOM 866 C C . LEU A 1 114 ? -16.765 7.298 10.297 1.00 77.19 114 LEU A C 1
ATOM 868 O O . LEU A 1 114 ? -16.838 6.589 9.281 1.00 77.19 114 LEU A O 1
ATOM 872 N N . PRO A 1 115 ? -16.779 6.764 11.536 1.00 76.69 115 PRO A N 1
ATOM 873 C CA . PRO A 1 115 ? -16.771 5.326 11.769 1.00 76.69 115 PRO A CA 1
ATOM 874 C C . PRO A 1 115 ? -17.999 4.681 11.130 1.00 76.69 115 PRO A C 1
ATOM 876 O O . PRO A 1 115 ? -19.084 5.250 11.123 1.00 76.69 115 PRO A O 1
ATOM 879 N N . GLY A 1 116 ? -17.821 3.505 10.528 1.00 73.44 116 GLY A N 1
ATOM 880 C CA . GLY A 1 116 ? -18.915 2.746 9.910 1.00 73.44 116 GLY A CA 1
ATOM 881 C C . GLY A 1 116 ? -19.483 3.333 8.606 1.00 73.44 116 GLY A C 1
ATOM 882 O O . GLY A 1 116 ? -20.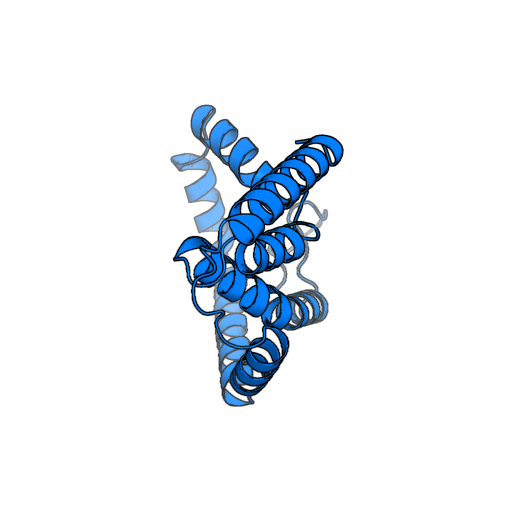310 2.680 7.971 1.00 73.44 116 GLY A O 1
ATOM 883 N N . THR A 1 117 ? -19.016 4.495 8.138 1.00 79.88 117 THR A N 1
ATOM 884 C CA . THR A 1 117 ? -19.355 5.034 6.806 1.00 79.88 117 THR A CA 1
ATOM 885 C C . THR A 1 117 ? -18.488 4.410 5.705 1.00 79.88 117 THR A C 1
ATOM 887 O O . THR A 1 117 ? -17.469 3.774 5.983 1.00 79.88 117 THR A O 1
ATOM 890 N N . ALA A 1 118 ? -18.858 4.594 4.432 1.00 79.62 118 ALA A N 1
ATOM 891 C CA . ALA A 1 118 ? -18.022 4.160 3.308 1.00 79.62 118 ALA A CA 1
ATOM 892 C C . ALA A 1 118 ? -16.633 4.824 3.331 1.00 79.62 118 ALA A C 1
ATOM 894 O O . ALA A 1 118 ? -15.632 4.145 3.113 1.00 79.62 118 ALA A O 1
ATOM 895 N N . VAL A 1 119 ? -16.574 6.115 3.675 1.00 77.50 119 VAL A N 1
ATOM 896 C CA . VAL A 1 119 ? -15.329 6.894 3.756 1.00 77.50 119 VAL A CA 1
ATOM 897 C C . VAL A 1 119 ? -14.446 6.411 4.906 1.00 77.50 119 VAL A C 1
ATOM 899 O O 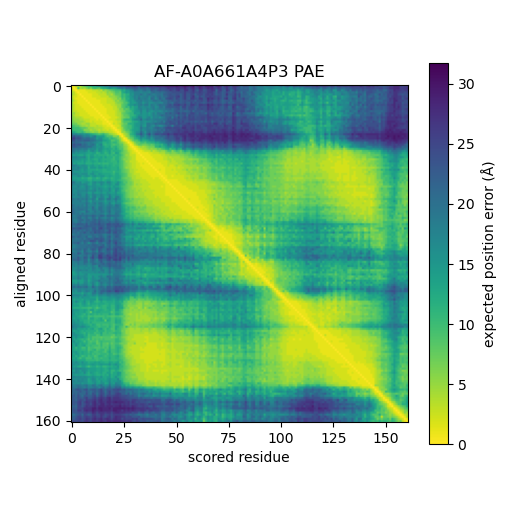. VAL A 1 119 ? -13.257 6.192 4.701 1.00 77.50 119 VAL A O 1
ATOM 902 N N . GLY A 1 120 ? -15.014 6.165 6.090 1.00 80.06 120 GLY A N 1
ATOM 903 C CA . GLY A 1 120 ? -14.252 5.629 7.221 1.00 80.06 120 GLY A CA 1
ATOM 904 C C . GLY A 1 120 ? -13.715 4.221 6.956 1.00 80.06 120 GLY A C 1
ATOM 905 O O . GLY A 1 120 ? -12.544 3.941 7.204 1.00 80.06 120 GLY A O 1
ATOM 906 N N . ARG A 1 121 ? -14.529 3.345 6.344 1.00 82.81 121 ARG A N 1
ATOM 907 C CA . ARG A 1 121 ? -14.076 2.008 5.914 1.00 82.81 121 ARG A CA 1
ATOM 908 C C . ARG A 1 121 ? -12.948 2.084 4.888 1.00 82.81 121 ARG A C 1
ATOM 910 O O . ARG A 1 121 ? -11.994 1.317 4.999 1.00 82.81 121 ARG A O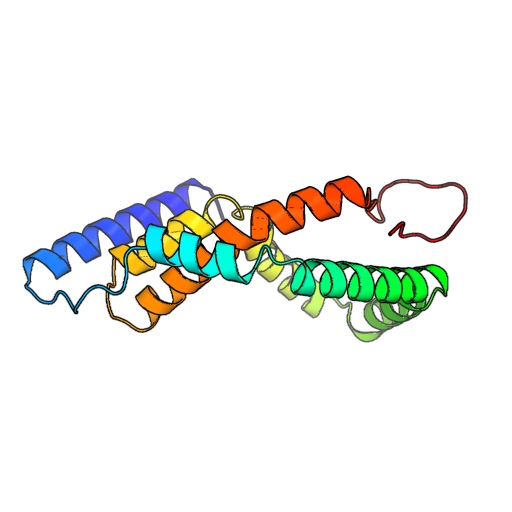 1
ATOM 917 N N . TRP A 1 122 ? -13.065 2.985 3.914 1.00 84.31 122 TRP A N 1
ATOM 918 C CA . TRP A 1 122 ? -12.032 3.225 2.911 1.00 84.31 122 TRP A CA 1
ATOM 919 C C . TRP A 1 122 ? -10.736 3.721 3.560 1.00 84.31 122 TRP A C 1
ATOM 921 O O . TRP A 1 122 ? -9.688 3.118 3.347 1.00 84.31 122 TRP A O 1
ATOM 931 N N . GLY A 1 123 ? -10.821 4.724 4.441 1.00 85.44 123 GLY A N 1
ATOM 932 C CA . GLY A 1 123 ? -9.680 5.229 5.206 1.00 85.44 123 GLY A CA 1
ATOM 933 C C . GLY A 1 123 ? -8.987 4.116 5.988 1.00 85.44 123 GLY A C 1
ATOM 934 O O . GLY A 1 123 ? -7.790 3.896 5.832 1.00 85.44 123 GLY A O 1
ATOM 935 N N . ARG A 1 124 ? -9.739 3.302 6.736 1.00 85.88 124 ARG A N 1
ATOM 936 C CA . ARG A 1 124 ? -9.164 2.163 7.464 1.00 85.88 124 ARG A CA 1
ATOM 937 C C . ARG A 1 124 ? -8.433 1.181 6.546 1.00 85.88 124 ARG A C 1
ATOM 939 O O . ARG A 1 124 ? -7.327 0.758 6.869 1.00 85.88 124 ARG A O 1
ATOM 946 N N . GLN A 1 125 ? -9.012 0.839 5.395 1.00 87.88 125 GLN A N 1
ATOM 947 C CA . GLN A 1 125 ? -8.371 -0.052 4.423 1.00 87.88 125 GLN A CA 1
ATOM 948 C C . GLN A 1 125 ? -7.079 0.548 3.854 1.00 87.88 125 GLN A C 1
ATOM 950 O O . GLN A 1 125 ? -6.065 -0.148 3.803 1.00 87.88 125 GLN A O 1
ATOM 955 N N . CYS A 1 126 ? -7.088 1.829 3.480 1.00 87.44 126 CYS A N 1
ATOM 956 C CA . CYS A 1 126 ? -5.905 2.540 2.994 1.00 87.44 126 CYS A CA 1
ATOM 957 C C . CYS A 1 126 ? -4.804 2.611 4.059 1.00 87.44 126 CYS A C 1
ATOM 959 O O . CYS A 1 126 ? -3.636 2.352 3.757 1.00 87.44 126 CYS A O 1
ATOM 961 N N . PHE A 1 127 ? -5.168 2.891 5.313 1.00 87.94 127 PHE A N 1
ATOM 962 C CA . PHE A 1 127 ? -4.236 2.879 6.435 1.00 87.94 127 PHE A CA 1
ATOM 963 C C . PHE A 1 127 ? -3.620 1.493 6.637 1.00 87.94 127 PHE A C 1
ATOM 965 O O . PHE A 1 127 ? -2.398 1.369 6.646 1.00 87.94 127 PHE A O 1
ATOM 972 N N . THR A 1 128 ? -4.439 0.440 6.734 1.00 89.19 128 THR A N 1
ATOM 973 C CA . THR A 1 128 ? -3.943 -0.930 6.918 1.00 89.19 128 THR A CA 1
ATOM 974 C C . THR A 1 128 ? -3.040 -1.369 5.765 1.00 89.19 128 THR A C 1
ATOM 976 O O . THR A 1 128 ? -1.984 -1.955 6.009 1.00 89.19 128 THR A O 1
ATOM 979 N N . ALA A 1 129 ? -3.413 -1.072 4.517 1.00 88.62 129 ALA A N 1
ATOM 980 C CA . ALA A 1 129 ? -2.599 -1.392 3.347 1.00 88.62 129 ALA A CA 1
ATOM 981 C C . ALA A 1 129 ? -1.248 -0.665 3.383 1.00 88.62 129 ALA A C 1
ATOM 983 O O . ALA A 1 129 ? -0.212 -1.279 3.141 1.00 88.62 129 ALA A O 1
ATOM 984 N N . THR A 1 130 ? -1.245 0.616 3.757 1.00 87.25 130 THR A N 1
ATOM 985 C CA . THR A 1 130 ? -0.009 1.400 3.863 1.00 87.25 130 THR A CA 1
ATOM 986 C C . THR A 1 130 ? 0.867 0.890 5.005 1.00 87.25 130 THR A C 1
ATOM 988 O O . THR A 1 130 ? 2.035 0.592 4.789 1.00 87.25 130 THR A O 1
ATOM 991 N N . ALA A 1 131 ? 0.308 0.699 6.202 1.00 87.81 131 ALA A N 1
ATOM 992 C CA . ALA A 1 131 ? 1.048 0.232 7.374 1.00 87.81 131 ALA A CA 1
ATOM 993 C C . ALA A 1 131 ? 1.669 -1.161 7.172 1.00 87.81 131 ALA A C 1
ATOM 995 O O . ALA A 1 131 ? 2.773 -1.423 7.645 1.00 87.81 131 ALA A O 1
ATOM 996 N N . THR A 1 132 ? 0.981 -2.056 6.457 1.00 89.69 132 THR A N 1
ATOM 997 C CA . THR A 1 132 ? 1.488 -3.412 6.194 1.00 89.69 132 THR A CA 1
ATOM 998 C C . THR A 1 132 ? 2.395 -3.496 4.970 1.00 89.69 132 THR A C 1
ATOM 1000 O O . THR A 1 132 ? 3.352 -4.266 4.998 1.00 89.69 132 THR A O 1
ATOM 1003 N N . GLY A 1 133 ? 2.124 -2.721 3.917 1.00 87.81 133 GLY A N 1
ATOM 1004 C CA . GLY A 1 133 ? 2.864 -2.761 2.656 1.00 87.81 133 GLY A CA 1
ATOM 1005 C C . GLY A 1 133 ? 4.111 -1.878 2.621 1.00 87.81 133 GLY A C 1
ATOM 1006 O O . GLY A 1 133 ? 5.083 -2.239 1.961 1.00 87.81 133 GLY A O 1
ATOM 1007 N N . LEU A 1 134 ? 4.123 -0.753 3.345 1.00 87.25 134 LEU A N 1
ATOM 1008 C CA . LEU A 1 134 ? 5.240 0.198 3.334 1.00 87.25 134 LEU A CA 1
ATOM 1009 C C . LEU A 1 134 ? 6.570 -0.433 3.786 1.00 87.25 134 LEU A C 1
ATOM 1011 O O . LEU A 1 134 ? 7.563 -0.211 3.093 1.00 87.25 134 LEU A O 1
ATOM 1015 N N . PRO A 1 135 ? 6.630 -1.258 4.854 1.00 89.25 135 PRO A N 1
ATOM 1016 C CA . PRO A 1 135 ? 7.872 -1.935 5.224 1.00 89.25 135 PRO A CA 1
ATOM 1017 C C . PRO A 1 135 ? 8.390 -2.863 4.120 1.00 89.25 135 PRO A C 1
ATOM 1019 O O . PRO A 1 135 ? 9.579 -2.843 3.820 1.00 89.25 135 PRO A O 1
ATOM 1022 N N . VAL A 1 136 ? 7.501 -3.624 3.465 1.00 89.00 136 VAL A N 1
ATOM 1023 C CA . VAL A 1 136 ? 7.872 -4.504 2.343 1.00 89.00 136 VAL A CA 1
ATOM 1024 C C . VAL A 1 136 ? 8.439 -3.685 1.192 1.00 89.00 136 VAL A C 1
ATOM 1026 O O . VAL A 1 136 ? 9.513 -4.007 0.693 1.00 89.00 136 VAL A O 1
ATOM 1029 N N . LEU A 1 137 ? 7.744 -2.617 0.793 1.00 86.75 137 LEU A N 1
ATOM 1030 C CA . LEU A 1 137 ? 8.179 -1.738 -0.289 1.00 86.75 137 LEU A CA 1
ATOM 1031 C C . LEU A 1 137 ? 9.555 -1.135 0.008 1.00 86.75 137 LEU A C 1
ATOM 1033 O O . LEU A 1 137 ? 10.442 -1.194 -0.839 1.00 86.75 137 LEU A O 1
ATOM 1037 N N . TRP A 1 138 ? 9.743 -0.601 1.215 1.00 85.00 138 TRP A N 1
ATOM 1038 C CA . TRP A 1 138 ? 10.998 0.014 1.635 1.00 85.00 138 TRP A CA 1
ATOM 1039 C C . TRP A 1 138 ? 12.157 -0.990 1.652 1.00 85.00 138 TRP A C 1
ATOM 1041 O O . TRP A 1 138 ? 13.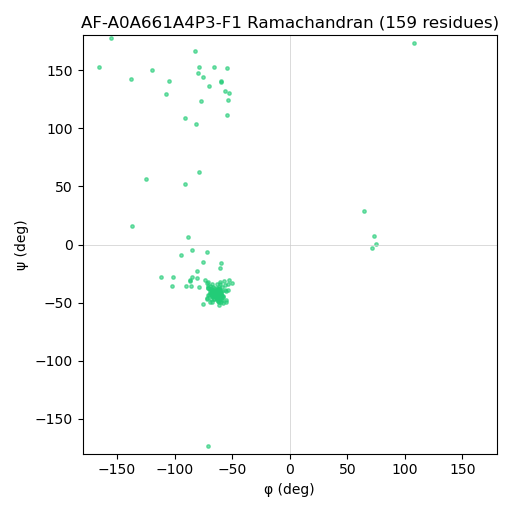221 -0.722 1.091 1.00 85.00 138 TRP A O 1
ATOM 1051 N N . SER A 1 139 ? 11.949 -2.172 2.240 1.00 87.38 139 SER A N 1
ATOM 1052 C CA . SER A 1 139 ? 12.959 -3.233 2.253 1.00 87.38 139 SER A CA 1
ATOM 1053 C C . SER A 1 139 ? 13.289 -3.723 0.846 1.00 87.38 139 SER A C 1
ATOM 1055 O O . SER A 1 139 ? 14.459 -3.947 0.547 1.00 87.38 139 SER A O 1
ATOM 1057 N N . TRP A 1 140 ? 12.288 -3.852 -0.030 1.00 87.69 140 TRP A N 1
ATOM 1058 C CA . TRP A 1 140 ? 12.494 -4.309 -1.402 1.00 87.69 140 TRP A CA 1
ATOM 1059 C C . TRP A 1 140 ? 13.256 -3.281 -2.233 1.00 87.69 140 TRP A C 1
ATOM 1061 O O . TRP A 1 140 ?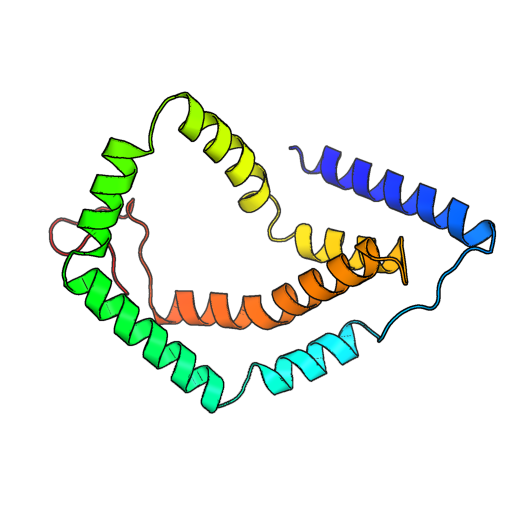 14.259 -3.625 -2.843 1.00 87.69 140 TRP A O 1
ATOM 1071 N N . GLN A 1 141 ? 12.866 -2.004 -2.174 1.00 83.38 141 GLN A N 1
ATOM 1072 C CA . GLN A 1 141 ? 13.596 -0.911 -2.828 1.00 83.38 141 GLN A CA 1
ATOM 1073 C C . GLN A 1 141 ? 15.061 -0.858 -2.384 1.00 83.38 141 GLN A C 1
ATOM 1075 O O . GLN A 1 141 ? 15.952 -0.656 -3.207 1.00 83.38 141 GLN A O 1
ATOM 1080 N N . ARG A 1 142 ? 15.322 -1.077 -1.090 1.00 83.00 142 ARG A N 1
ATOM 1081 C CA . ARG A 1 142 ? 16.685 -1.104 -0.554 1.00 83.00 142 ARG A CA 1
ATOM 1082 C C . ARG A 1 142 ? 17.477 -2.339 -0.986 1.00 83.00 142 ARG A C 1
ATOM 1084 O O . ARG A 1 142 ? 18.671 -2.207 -1.224 1.00 83.00 142 ARG A O 1
ATOM 1091 N N . ALA A 1 143 ? 16.839 -3.504 -1.076 1.00 83.88 143 ALA A N 1
ATOM 1092 C CA . ALA A 1 143 ? 17.480 -4.742 -1.524 1.00 83.88 143 ALA A CA 1
ATOM 1093 C C . ALA A 1 143 ? 17.837 -4.706 -3.016 1.00 83.88 143 ALA A C 1
ATOM 1095 O O . ALA A 1 143 ? 18.902 -5.170 -3.406 1.00 83.88 143 ALA A O 1
ATOM 1096 N N . LEU A 1 144 ? 16.945 -4.134 -3.819 1.00 80.75 144 LEU A N 1
ATOM 1097 C CA . LEU A 1 144 ? 17.097 -3.952 -5.257 1.00 80.75 144 LEU A CA 1
ATOM 1098 C C . LEU A 1 144 ? 18.104 -2.848 -5.608 1.00 80.75 144 LEU A C 1
ATOM 1100 O O . LEU A 1 144 ? 18.803 -2.921 -6.607 1.00 80.75 144 LEU A O 1
ATOM 1104 N N . GLY A 1 145 ? 18.245 -1.825 -4.761 1.00 71.75 145 GLY A N 1
ATOM 1105 C CA . GLY A 1 145 ? 19.148 -0.713 -5.064 1.00 71.75 145 GLY A CA 1
ATOM 1106 C C . GLY A 1 145 ? 18.705 0.070 -6.304 1.00 71.75 145 GLY A C 1
ATOM 1107 O O . GLY A 1 145 ? 19.543 0.635 -7.007 1.00 71.75 145 GLY A O 1
ATOM 1108 N N . ALA A 1 146 ? 17.393 0.090 -6.565 1.00 65.75 146 ALA A N 1
ATOM 1109 C CA . ALA A 1 146 ? 16.795 0.719 -7.734 1.00 65.75 146 ALA A CA 1
ATOM 1110 C C . ALA A 1 146 ? 17.226 2.194 -7.841 1.00 65.75 146 ALA A C 1
ATOM 1112 O O . ALA A 1 146 ? 16.856 3.029 -7.010 1.00 65.75 146 ALA A O 1
ATOM 1113 N N . SER A 1 147 ? 18.029 2.501 -8.863 1.00 63.19 147 SER A N 1
ATOM 1114 C CA . SER A 1 147 ? 18.537 3.850 -9.143 1.00 63.19 147 SER A CA 1
ATOM 1115 C C . SER A 1 147 ? 17.485 4.698 -9.854 1.00 63.19 147 SER A C 1
ATOM 1117 O O . SER A 1 147 ? 16.710 4.180 -10.663 1.00 63.19 147 SER A O 1
ATOM 1119 N N . ARG A 1 148 ? 17.473 6.011 -9.600 1.00 60.09 148 ARG A N 1
ATOM 1120 C CA . ARG A 1 148 ? 16.594 6.932 -10.334 1.00 60.09 148 ARG A CA 1
ATOM 1121 C C . ARG A 1 148 ? 17.199 7.247 -11.712 1.00 60.09 148 ARG A C 1
ATOM 1123 O O . ARG A 1 148 ? 18.416 7.257 -11.846 1.00 60.09 148 ARG A O 1
ATOM 1130 N N . PRO A 1 149 ? 16.382 7.589 -12.728 1.00 55.38 149 PRO A N 1
ATOM 1131 C CA . PRO A 1 149 ? 16.871 7.985 -14.058 1.00 55.38 149 PRO A CA 1
ATOM 1132 C C . PRO A 1 149 ? 17.786 9.217 -14.077 1.00 55.38 149 PRO A C 1
ATOM 1134 O O . PRO A 1 149 ? 18.415 9.485 -15.093 1.00 55.38 149 PRO A O 1
ATOM 1137 N N . SER A 1 150 ? 17.791 9.995 -12.991 1.00 56.50 150 SER A N 1
ATOM 1138 C CA . SER A 1 150 ? 18.638 11.173 -12.787 1.00 56.50 150 SER A CA 1
ATOM 1139 C C . SER A 1 150 ? 20.028 10.842 -12.243 1.00 56.50 150 SER A C 1
ATOM 1141 O O . SER A 1 150 ? 20.818 11.757 -12.050 1.00 56.50 150 SER A O 1
ATOM 1143 N N . ASP A 1 151 ? 20.302 9.575 -11.925 1.00 58.75 151 ASP A N 1
ATOM 1144 C CA . ASP A 1 151 ? 21.613 9.152 -11.450 1.00 58.75 151 ASP A CA 1
ATOM 1145 C C . ASP A 1 151 ? 22.516 8.963 -12.680 1.00 58.75 151 ASP A C 1
ATOM 1147 O O . ASP A 1 151 ? 22.353 7.994 -13.428 1.00 58.75 151 ASP A O 1
ATOM 1151 N N . ASP A 1 152 ? 23.419 9.921 -12.917 1.00 52.25 152 ASP A N 1
ATOM 1152 C CA . ASP A 1 152 ? 24.319 9.943 -14.076 1.00 52.25 152 ASP A CA 1
ATOM 1153 C C . ASP A 1 152 ? 25.099 8.627 -14.215 1.00 52.25 152 ASP A C 1
ATOM 1155 O O . ASP A 1 152 ? 25.714 8.128 -13.266 1.00 52.25 152 ASP A O 1
ATOM 1159 N N . LYS A 1 153 ? 25.086 8.059 -15.427 1.00 54.88 153 LYS A N 1
ATOM 1160 C CA . LYS A 1 153 ? 25.884 6.885 -15.796 1.00 54.88 153 LYS A CA 1
ATOM 1161 C C . LYS A 1 153 ? 26.491 7.056 -17.177 1.00 54.88 153 LYS A C 1
ATOM 1163 O O . LYS A 1 153 ? 25.847 7.538 -18.101 1.00 54.88 153 LYS A O 1
ATOM 1168 N N . GLU A 1 154 ? 27.717 6.565 -17.298 1.00 52.97 154 GLU A N 1
ATOM 1169 C CA . GLU A 1 154 ? 28.521 6.597 -18.521 1.00 52.97 154 GLU A CA 1
ATOM 1170 C C . GLU A 1 154 ? 28.140 5.469 -19.507 1.00 52.97 154 GLU A C 1
ATOM 1172 O O . GLU A 1 154 ? 28.369 5.594 -20.706 1.00 52.97 154 GLU A O 1
ATOM 1177 N N . TRP A 1 155 ? 27.528 4.370 -19.027 1.00 51.28 155 TRP A N 1
ATOM 1178 C CA . TRP A 1 155 ? 27.118 3.214 -19.846 1.00 51.28 155 TRP A CA 1
ATOM 1179 C C . TRP A 1 155 ? 26.136 2.266 -19.109 1.00 51.28 155 TRP A C 1
ATOM 1181 O O . TRP A 1 155 ? 26.191 2.131 -17.880 1.00 51.28 155 TRP A O 1
ATOM 1191 N N . GLY A 1 156 ? 25.286 1.548 -19.865 1.00 58.81 156 GLY A N 1
ATOM 1192 C CA . GLY A 1 156 ? 24.347 0.511 -19.386 1.00 58.81 156 GLY A CA 1
ATOM 1193 C C . GLY A 1 156 ? 22.861 0.926 -19.417 1.00 58.81 156 GLY A C 1
ATOM 1194 O O . GLY A 1 156 ? 22.563 2.082 -19.711 1.00 58.81 156 GLY A O 1
ATOM 1195 N N . PRO A 1 157 ? 21.908 0.009 -19.133 1.00 57.03 157 PRO A N 1
ATOM 1196 C CA . PRO A 1 157 ? 20.485 0.346 -19.091 1.00 57.03 157 PRO A CA 1
ATOM 1197 C C . PRO A 1 157 ? 20.205 1.423 -18.036 1.00 57.03 157 PRO A C 1
ATOM 1199 O O . PRO A 1 157 ? 20.783 1.415 -16.941 1.00 57.03 157 PRO A O 1
ATOM 1202 N N . ARG A 1 158 ? 19.301 2.351 -18.378 1.00 62.97 158 ARG A N 1
ATOM 1203 C CA . ARG A 1 158 ? 18.959 3.523 -17.557 1.00 62.97 158 ARG A CA 1
ATOM 1204 C C . ARG A 1 158 ? 18.491 3.132 -16.152 1.00 62.97 158 ARG A C 1
ATOM 1206 O O . ARG A 1 158 ? 18.826 3.797 -15.173 1.00 62.97 158 ARG A O 1
ATOM 1213 N N . TYR A 1 159 ? 17.796 2.002 -16.047 1.00 56.66 159 TYR A N 1
ATOM 1214 C CA . TYR A 1 159 ? 17.303 1.431 -14.798 1.00 56.66 159 TYR A CA 1
ATOM 1215 C C . TYR A 1 159 ? 18.142 0.218 -14.371 1.00 56.66 159 TYR A C 1
ATOM 1217 O O . TYR A 1 159 ? 18.539 -0.601 -15.201 1.00 56.66 159 TYR A O 1
ATOM 1225 N N . ARG A 1 160 ? 18.398 0.083 -13.061 1.00 57.28 160 ARG A N 1
ATOM 1226 C CA . ARG A 1 160 ? 18.858 -1.175 -12.453 1.00 57.28 160 ARG A CA 1
ATOM 1227 C C . ARG A 1 160 ? 17.699 -1.772 -11.653 1.00 57.28 160 ARG A C 1
ATOM 1229 O O . ARG A 1 160 ? 17.084 -1.010 -10.900 1.00 57.28 160 ARG A O 1
ATOM 1236 N N . PRO A 1 161 ? 17.375 -3.060 -11.857 1.00 50.53 161 PRO A N 1
ATOM 1237 C CA . PRO A 1 161 ? 16.481 -3.760 -10.957 1.00 50.53 161 PRO A CA 1
ATOM 1238 C C . PRO A 1 161 ? 17.110 -3.891 -9.580 1.00 50.53 161 PRO A C 1
ATOM 1240 O O . PRO A 1 161 ? 18.355 -3.810 -9.469 1.00 50.53 161 PRO A O 1
#

Solvent-accessible surface area (backbone atoms only — not comparable to full-atom values): 8999 Å² total; per-residue (Å²): 133,58,72,67,55,57,50,48,52,50,52,51,49,53,54,54,30,54,56,44,54,77,67,71,70,69,51,69,67,69,81,58,69,66,60,51,32,52,58,47,35,64,66,55,76,34,73,70,50,50,52,50,51,51,52,52,46,54,53,48,40,51,39,48,72,71,43,52,51,55,54,51,49,49,50,44,50,74,74,56,59,45,80,68,47,50,52,52,48,54,55,56,43,56,76,56,70,81,36,71,81,49,48,48,54,52,17,45,45,33,24,70,56,36,32,58,38,74,63,7,50,47,16,42,50,54,24,35,50,45,71,52,44,48,61,54,51,53,53,48,48,62,73,41,57,57,55,56,83,83,61,89,73,97,77,77,70,77,61,49,91

pLDDT: mean 74.44, std 11.85, range [50.53, 94.69]

Radius of gyration: 20.7 Å; Cα contacts (8 Å, |Δi|>4): 105; chains: 1; bounding box: 54×42×48 Å

Secondary structure (DSSP, 8-state):
--HHHHHHHHHHHHHHHHHHHHTT--PPP-S-HHHHHHHHHHHHSSHHHHHHHHHHHHHHHHHHHTTHHHHHHHHHHHHH-SHHHHHHHHHHHHHHHS-TTTHHHHHHHHHHHSTTSHHHHHHHHHHHHHHHHHHHHHHHHHHHT---TTS--SSS-S---

Foldseek 3Di:
DDPVVVVVVLVVLVVVLVVVVVVVPADDFDDDLVVLLVVVLVVCPDPVNVVVVVVVVVVVQVCLQVCVVVVVVVVCCVPPDDPVNVVVCVVVVVVVPPDLVPLLVVLCSQCVRRGPDPRNVVSSVVNSCCSNCVVVVVVVCVVQVWDDLPPDDPDDGSTGD

Mean predicted aligned error: 11.96 Å

Sequence (161 aa):
MSVALSLAILLLVTLLVDGMRKRGQSPARGPDPIDQITATGRRLYTRRNFIKLLGATAGASVITYSGLDEALHELHRDQVRGTGSNRIAHVAKGFGETEITAFPLIYILADWALPGTAVGRWGRQCFTATATGLPVLWSWQRALGASRPSDDKEWGPRYRP